Protein AF-A0A6C0I3M7-F1 (afdb_monomer_lite)

pLDDT: mean 77.5, std 12.03, range [49.28, 92.5]

Organism: NCBI:txid1070528

Structure (mmCIF, N/CA/C/O backbone):
data_AF-A0A6C0I3M7-F1
#
_entry.id   AF-A0A6C0I3M7-F1
#
loop_
_atom_site.group_PDB
_atom_site.id
_atom_site.type_symbol
_atom_site.label_atom_id
_atom_site.label_alt_id
_atom_site.label_comp_id
_atom_site.label_asym_id
_atom_site.label_entity_id
_atom_site.label_seq_id
_atom_site.pdbx_PDB_ins_code
_atom_site.Cartn_x
_atom_site.Cartn_y
_atom_site.Cartn_z
_atom_site.occupancy
_atom_site.B_iso_or_equiv
_atom_site.auth_seq_id
_atom_site.auth_comp_id
_atom_site.auth_asym_id
_atom_site.auth_atom_id
_atom_site.pdbx_PDB_model_num
ATOM 1 N N . MET A 1 1 ? -30.826 7.604 39.317 1.00 53.44 1 MET A N 1
ATOM 2 C CA . MET A 1 1 ? -29.517 7.619 38.623 1.00 53.44 1 MET A CA 1
ATOM 3 C C . MET A 1 1 ? -29.135 6.298 37.944 1.00 53.44 1 MET A C 1
ATOM 5 O O . MET A 1 1 ? -28.413 6.366 36.964 1.00 53.44 1 MET A O 1
ATOM 9 N N . SER A 1 2 ? -29.625 5.118 38.365 1.00 68.06 2 SER A N 1
ATOM 10 C CA . SER A 1 2 ? -29.143 3.838 37.795 1.00 68.06 2 SER A CA 1
ATOM 11 C C . SER A 1 2 ? -29.660 3.503 36.381 1.00 68.06 2 SER A C 1
ATOM 13 O O . SER A 1 2 ? -28.964 2.831 35.630 1.00 68.06 2 SER A O 1
ATOM 15 N N . LYS A 1 3 ? -30.849 3.990 35.989 1.00 73.75 3 LYS A N 1
ATOM 16 C CA . LYS A 1 3 ? -31.455 3.668 34.682 1.00 73.75 3 LYS A CA 1
ATOM 17 C C . LYS A 1 3 ? -30.750 4.371 33.517 1.00 73.75 3 LYS A C 1
ATOM 19 O O . LYS A 1 3 ? -30.339 3.715 32.574 1.00 73.75 3 LYS A O 1
ATOM 24 N N . ILE A 1 4 ? -30.515 5.676 33.666 1.00 76.50 4 ILE A N 1
ATOM 25 C CA . ILE A 1 4 ? -29.796 6.506 32.687 1.00 76.50 4 ILE A CA 1
ATOM 26 C C . ILE A 1 4 ? -28.364 5.989 32.491 1.00 76.50 4 ILE A C 1
ATOM 28 O O . ILE A 1 4 ? -27.918 5.828 31.365 1.00 76.50 4 ILE A O 1
ATOM 32 N N . SER A 1 5 ? -27.655 5.656 33.576 1.00 74.50 5 SER A N 1
ATOM 33 C CA . SER A 1 5 ? -26.298 5.101 33.478 1.00 74.50 5 SER A CA 1
ATOM 34 C C . SER A 1 5 ? -26.263 3.738 32.776 1.00 74.50 5 SER A C 1
ATOM 36 O O . SER A 1 5 ? -25.325 3.473 32.032 1.00 74.50 5 SER A O 1
ATOM 38 N N . SER A 1 6 ? -27.271 2.886 32.988 1.00 77.69 6 SER A N 1
ATOM 39 C CA . SER A 1 6 ? -27.381 1.601 32.288 1.00 77.69 6 SER A CA 1
ATOM 40 C C . SER A 1 6 ? -27.628 1.791 30.793 1.00 77.69 6 SER A C 1
ATOM 42 O O . SER A 1 6 ? -27.006 1.111 29.990 1.00 77.69 6 SER A O 1
ATOM 44 N N . GLU A 1 7 ? -28.517 2.713 30.430 1.00 79.81 7 GLU A N 1
ATOM 45 C CA . GLU A 1 7 ? -28.892 3.002 29.043 1.00 79.81 7 GLU A CA 1
ATOM 46 C C . GLU A 1 7 ? -27.712 3.604 28.262 1.00 79.81 7 GLU A C 1
ATOM 48 O O . GLU A 1 7 ? -27.425 3.184 27.144 1.00 79.81 7 GLU A O 1
ATOM 53 N N . ILE A 1 8 ? -26.943 4.495 28.901 1.00 72.62 8 ILE A N 1
ATOM 54 C CA . ILE A 1 8 ? -25.688 5.036 28.359 1.00 72.62 8 ILE A CA 1
ATOM 55 C C . ILE A 1 8 ? -24.665 3.919 28.107 1.00 72.62 8 ILE A C 1
ATOM 57 O O . ILE A 1 8 ? -24.083 3.861 27.027 1.00 72.62 8 ILE A O 1
ATOM 61 N N . ASN A 1 9 ? -24.464 3.004 29.061 1.00 75.75 9 ASN A N 1
ATOM 62 C CA . ASN A 1 9 ? -23.514 1.899 28.893 1.00 75.75 9 ASN A CA 1
ATOM 63 C C . ASN A 1 9 ? -23.901 0.962 27.742 1.00 75.75 9 ASN A C 1
ATOM 65 O O . ASN A 1 9 ? -23.026 0.484 27.023 1.00 75.75 9 ASN A O 1
ATOM 69 N N . THR A 1 10 ? -25.199 0.714 27.544 1.00 80.50 10 THR A N 1
ATOM 70 C CA . THR A 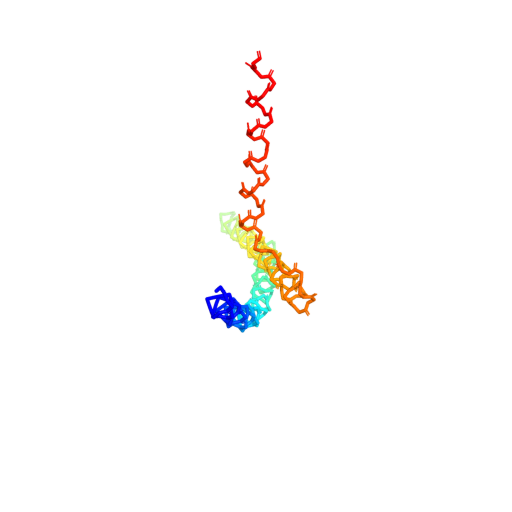1 10 ? -25.685 -0.078 26.408 1.00 80.50 10 THR A CA 1
ATOM 71 C C . THR A 1 10 ? -25.381 0.616 25.081 1.00 80.50 10 THR A C 1
ATOM 73 O O . THR A 1 10 ? -24.841 -0.021 24.185 1.00 80.50 10 THR A O 1
ATOM 76 N N . ILE A 1 11 ? -25.622 1.929 24.982 1.00 77.06 11 ILE A N 1
ATOM 77 C CA . ILE A 1 11 ? -25.322 2.714 23.772 1.00 77.06 11 ILE A CA 1
ATOM 78 C C . ILE A 1 11 ? -23.827 2.666 23.428 1.00 77.06 11 ILE A C 1
ATOM 80 O O . ILE A 1 11 ? -23.473 2.450 22.270 1.00 77.06 11 ILE A O 1
ATOM 84 N N . PHE A 1 12 ? -22.944 2.836 24.417 1.00 76.62 12 PHE A N 1
ATOM 85 C CA . PHE A 1 12 ? -21.497 2.744 24.195 1.00 76.62 12 PHE A CA 1
ATOM 86 C C . PHE A 1 12 ? -21.070 1.340 23.765 1.00 76.62 12 PHE A C 1
ATOM 88 O O . PHE A 1 12 ? -20.322 1.203 22.800 1.00 76.62 12 PHE A O 1
ATOM 95 N N . SER A 1 13 ? -21.592 0.303 24.425 1.00 75.81 13 SER A N 1
ATOM 96 C CA . SER A 1 13 ? -21.304 -1.089 24.067 1.00 75.81 13 SER A CA 1
ATOM 97 C C . SER A 1 13 ? -21.755 -1.424 22.642 1.00 75.81 13 SER A C 1
ATOM 99 O O . SER A 1 13 ? -21.026 -2.090 21.907 1.00 75.81 13 SER A O 1
ATOM 101 N N . ASP A 1 14 ? -22.939 -0.969 22.231 1.00 82.12 14 ASP A N 1
ATOM 102 C CA . ASP A 1 14 ? -23.451 -1.198 20.878 1.00 82.12 14 ASP A CA 1
ATOM 103 C C . ASP A 1 14 ? -22.624 -0.439 19.829 1.00 82.12 14 ASP A C 1
ATOM 105 O O . ASP A 1 14 ? -22.365 -0.965 18.742 1.00 82.12 14 ASP A O 1
ATOM 109 N N . ASN A 1 15 ? -22.156 0.768 20.166 1.00 79.56 15 ASN A N 1
ATOM 110 C CA . ASN A 1 15 ? -21.286 1.558 19.300 1.00 79.56 15 ASN A CA 1
ATOM 111 C C . ASN A 1 15 ? -19.916 0.886 19.102 1.00 79.56 15 ASN A C 1
ATOM 113 O O . ASN A 1 15 ? -19.478 0.712 17.967 1.00 79.56 15 ASN A O 1
ATOM 117 N N . GLU A 1 16 ? -19.284 0.400 20.177 1.00 75.62 16 GLU A N 1
ATOM 118 C CA . GLU A 1 16 ? -18.014 -0.337 20.095 1.00 75.62 16 GLU A CA 1
ATOM 119 C C . GLU A 1 16 ? -18.125 -1.596 19.222 1.00 75.62 16 GLU A C 1
ATOM 121 O O . GLU A 1 16 ? -17.240 -1.884 18.410 1.00 75.62 16 GLU A O 1
ATOM 126 N N . VAL A 1 17 ? -19.228 -2.344 19.347 1.00 80.56 17 VAL A N 1
ATOM 127 C CA . VAL A 1 17 ? -19.496 -3.521 18.503 1.00 80.56 17 VAL A CA 1
ATOM 128 C C . VAL A 1 17 ? -19.704 -3.112 17.040 1.00 80.56 17 VAL A C 1
ATOM 130 O O . VAL A 1 17 ? -19.198 -3.782 16.129 1.00 80.56 17 VAL A O 1
ATOM 133 N N . GLY A 1 18 ? -20.422 -2.013 16.801 1.00 83.88 18 GLY A N 1
ATOM 134 C CA . GLY A 1 18 ? -20.626 -1.440 15.472 1.00 83.88 18 GLY A CA 1
ATOM 135 C C . GLY A 1 18 ? -19.314 -1.027 14.800 1.00 83.88 18 GLY A C 1
ATOM 136 O O . GLY A 1 18 ? -19.053 -1.418 13.655 1.00 83.88 18 GLY A O 1
ATOM 137 N N . ASP A 1 19 ? -18.460 -0.308 15.522 1.00 77.12 19 ASP A N 1
ATOM 138 C CA . ASP A 1 19 ? -17.156 0.144 15.039 1.00 77.12 19 ASP A CA 1
ATOM 139 C C . ASP A 1 19 ? -16.201 -1.021 14.799 1.00 77.12 19 ASP A C 1
ATOM 141 O O . ASP A 1 19 ? -15.560 -1.091 13.747 1.00 77.12 19 ASP A O 1
ATOM 145 N N . LEU A 1 20 ? -16.186 -2.016 15.691 1.00 77.69 20 LEU A N 1
ATOM 146 C CA . LEU A 1 20 ? -15.406 -3.236 15.501 1.00 77.69 20 LEU A CA 1
ATOM 147 C C . LEU A 1 20 ? -15.775 -3.946 14.190 1.00 77.69 20 LEU A C 1
ATOM 149 O O . LEU A 1 20 ? -14.889 -4.348 13.426 1.00 77.69 20 LEU A O 1
ATOM 153 N N . LYS A 1 21 ? -17.075 -4.072 13.894 1.00 82.81 21 LYS A N 1
ATOM 154 C CA . LYS A 1 21 ? -17.548 -4.676 12.642 1.00 82.81 21 LYS A CA 1
ATOM 155 C C . LYS A 1 21 ? -17.096 -3.863 11.426 1.00 82.81 21 LYS A C 1
ATOM 157 O O . LYS A 1 21 ? -16.547 -4.437 10.481 1.00 82.81 21 LYS A O 1
ATOM 162 N N . ARG A 1 22 ? -17.255 -2.535 11.465 1.00 81.12 22 ARG A N 1
ATOM 163 C CA . ARG A 1 22 ? -16.825 -1.629 10.384 1.00 81.12 22 ARG A CA 1
ATOM 164 C C . ARG A 1 22 ? -15.319 -1.699 10.147 1.00 81.12 22 ARG A C 1
ATOM 166 O O . ARG A 1 22 ? -14.890 -1.811 8.998 1.00 81.12 22 ARG A O 1
ATOM 173 N N . PHE A 1 23 ? -14.514 -1.706 11.207 1.00 80.00 23 PHE A N 1
ATOM 174 C CA . PHE A 1 23 ? -13.060 -1.789 11.100 1.00 80.00 23 PHE A CA 1
ATOM 175 C C . PHE A 1 23 ? -12.595 -3.123 10.521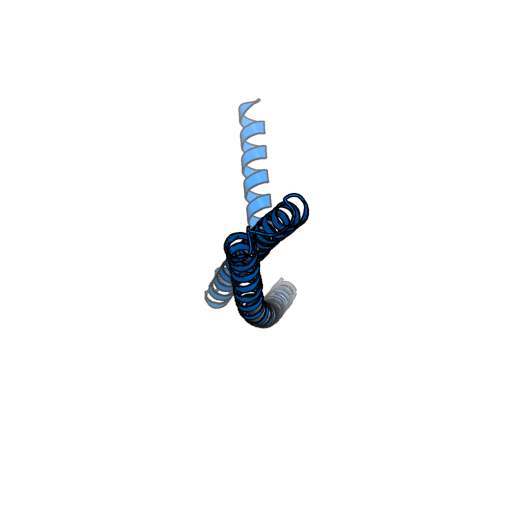 1.00 80.00 23 PHE A C 1
ATOM 177 O O . PHE A 1 23 ? -11.694 -3.137 9.680 1.00 80.00 23 PHE A O 1
ATOM 184 N N . ILE A 1 24 ? -13.218 -4.242 10.900 1.00 81.12 24 ILE A N 1
ATOM 185 C CA . ILE A 1 24 ? -12.900 -5.554 10.320 1.00 81.12 24 ILE A CA 1
ATOM 186 C C . ILE A 1 24 ? -13.229 -5.582 8.821 1.00 81.12 24 ILE A C 1
ATOM 188 O O . ILE A 1 24 ? -12.377 -5.977 8.018 1.00 81.12 24 ILE A O 1
ATOM 192 N N . GLU A 1 25 ? -14.422 -5.128 8.429 1.00 87.06 25 GLU A N 1
ATOM 193 C CA . GLU A 1 25 ? -14.848 -5.094 7.023 1.00 87.06 25 GLU A CA 1
ATOM 194 C C . GLU A 1 25 ? -13.950 -4.183 6.175 1.00 87.06 25 GLU A C 1
ATOM 196 O O . GLU A 1 25 ? -13.476 -4.567 5.100 1.00 87.06 25 GLU A O 1
ATOM 201 N N . GLN A 1 26 ? -13.657 -2.979 6.665 1.00 83.00 26 GLN A N 1
ATOM 202 C CA . GLN A 1 26 ? -12.801 -2.025 5.967 1.00 83.00 26 GLN A CA 1
ATOM 203 C C . GLN A 1 26 ? -11.359 -2.534 5.861 1.00 83.00 26 GLN A C 1
ATOM 205 O O . GLN A 1 26 ? -10.736 -2.409 4.803 1.00 83.00 26 GLN A O 1
ATOM 210 N N . ARG A 1 27 ? -10.851 -3.214 6.894 1.00 81.88 27 ARG A N 1
ATOM 211 C CA . ARG A 1 27 ? -9.524 -3.832 6.867 1.00 81.88 27 ARG A CA 1
ATOM 212 C C . ARG A 1 27 ? -9.429 -4.991 5.875 1.00 81.88 27 ARG A C 1
ATOM 214 O O . ARG A 1 27 ? -8.415 -5.107 5.186 1.00 81.88 27 ARG A O 1
ATOM 221 N N . GLN A 1 28 ? -10.468 -5.818 5.748 1.00 83.38 28 GLN A N 1
ATOM 222 C CA . GLN A 1 28 ? -10.524 -6.857 4.711 1.00 83.38 28 GLN A CA 1
ATOM 223 C C . GLN A 1 28 ? -10.458 -6.244 3.306 1.00 83.38 28 GLN A C 1
ATOM 225 O O . GLN A 1 28 ? -9.656 -6.690 2.481 1.00 83.38 28 GLN A O 1
ATOM 230 N N . ARG A 1 29 ? -11.228 -5.177 3.051 1.00 82.38 29 ARG A N 1
ATOM 231 C CA . ARG A 1 29 ? -11.200 -4.451 1.768 1.00 82.38 29 ARG A CA 1
ATOM 232 C C . ARG A 1 29 ? -9.825 -3.847 1.481 1.00 82.38 29 ARG A C 1
ATOM 234 O O . ARG A 1 29 ? -9.301 -4.015 0.381 1.00 82.38 29 ARG A O 1
ATOM 241 N N . MET A 1 30 ? -9.206 -3.208 2.475 1.00 79.62 30 MET A N 1
ATOM 242 C CA . MET A 1 30 ? -7.852 -2.660 2.349 1.00 79.62 30 MET A CA 1
ATOM 243 C C . MET A 1 30 ? -6.803 -3.740 2.080 1.00 79.62 30 MET A C 1
ATOM 245 O O . MET A 1 30 ? -5.875 -3.498 1.315 1.00 79.62 30 MET A O 1
ATOM 249 N N . ASN A 1 31 ? -6.945 -4.935 2.660 1.00 82.00 31 ASN A N 1
ATOM 250 C CA . ASN A 1 31 ? -6.016 -6.037 2.416 1.00 82.00 31 ASN A CA 1
ATOM 251 C C . ASN A 1 31 ? -6.090 -6.541 0.964 1.00 82.00 31 ASN A C 1
ATOM 253 O O . ASN A 1 31 ? -5.059 -6.735 0.323 1.00 82.00 31 ASN A O 1
ATOM 257 N N . VAL A 1 32 ? -7.302 -6.685 0.413 1.00 83.50 32 VAL A N 1
ATOM 258 C CA . VAL A 1 32 ? -7.496 -7.032 -1.008 1.00 83.50 32 VAL A CA 1
ATOM 259 C C . VAL A 1 32 ? -6.911 -5.945 -1.912 1.00 83.50 32 VAL A C 1
ATOM 261 O O . VAL A 1 32 ? -6.209 -6.247 -2.879 1.00 83.50 32 VAL A O 1
ATOM 264 N N . TYR A 1 33 ? -7.146 -4.673 -1.579 1.00 83.44 33 TYR A N 1
ATOM 265 C CA . TYR A 1 33 ? -6.606 -3.546 -2.337 1.00 83.44 33 TYR A CA 1
ATOM 266 C C . TYR A 1 33 ? -5.076 -3.484 -2.293 1.00 83.44 33 TYR A C 1
ATOM 268 O O . TYR A 1 33 ? -4.447 -3.244 -3.318 1.00 83.44 33 TYR A O 1
ATOM 276 N N . HIS A 1 34 ? -4.472 -3.762 -1.137 1.00 82.75 34 HIS A N 1
ATOM 277 C CA . HIS A 1 34 ? -3.022 -3.834 -0.970 1.00 82.75 34 HIS A CA 1
ATOM 278 C C . HIS A 1 34 ? -2.405 -4.908 -1.877 1.00 82.75 34 HIS A C 1
ATOM 280 O O . HIS A 1 34 ? -1.447 -4.630 -2.596 1.00 82.75 34 HIS A O 1
ATOM 286 N N . ILE A 1 35 ? -2.993 -6.110 -1.919 1.00 85.69 35 ILE A N 1
ATOM 287 C CA . ILE A 1 35 ? -2.554 -7.178 -2.832 1.00 85.69 35 ILE A CA 1
ATOM 288 C C . ILE A 1 35 ? -2.667 -6.719 -4.294 1.00 85.69 35 ILE A C 1
ATOM 290 O O . ILE A 1 35 ? -1.721 -6.873 -5.066 1.00 85.69 35 ILE A O 1
ATOM 294 N N . ARG A 1 36 ? -3.793 -6.103 -4.675 1.00 85.75 36 ARG A N 1
ATOM 295 C CA . ARG A 1 36 ? -4.010 -5.602 -6.041 1.00 85.75 36 ARG A CA 1
ATOM 296 C C . ARG A 1 36 ? -3.008 -4.511 -6.432 1.00 85.75 36 ARG A C 1
ATOM 298 O O . ARG A 1 36 ? -2.496 -4.539 -7.547 1.00 85.75 36 ARG A O 1
ATOM 305 N N . MET A 1 37 ? -2.710 -3.583 -5.524 1.00 83.56 37 MET A N 1
ATOM 306 C CA . MET A 1 37 ? -1.733 -2.515 -5.748 1.00 83.56 37 MET A CA 1
ATOM 307 C C . MET A 1 37 ? -0.318 -3.050 -5.915 1.00 83.56 37 MET A C 1
ATOM 309 O O . MET A 1 37 ? 0.391 -2.610 -6.815 1.00 83.56 37 MET A O 1
ATOM 313 N N . ARG A 1 38 ? 0.060 -4.064 -5.136 1.00 86.81 38 ARG A N 1
ATOM 314 C CA . ARG A 1 38 ? 1.352 -4.736 -5.285 1.00 86.81 38 ARG A CA 1
ATOM 315 C C . ARG A 1 38 ? 1.508 -5.413 -6.648 1.00 86.81 38 ARG A C 1
ATOM 317 O O . ARG A 1 38 ? 2.548 -5.285 -7.289 1.00 86.81 38 ARG A O 1
ATOM 324 N N . TYR A 1 39 ? 0.472 -6.107 -7.122 1.00 88.94 39 TYR A N 1
ATOM 325 C CA . TYR A 1 39 ? 0.493 -6.691 -8.468 1.00 88.94 39 TYR A CA 1
ATOM 326 C C . TYR A 1 39 ? 0.563 -5.619 -9.561 1.00 88.94 39 TYR A C 1
ATOM 328 O O . TYR A 1 39 ? 1.306 -5.780 -10.532 1.00 88.94 39 TYR A O 1
ATOM 336 N N . LEU A 1 40 ? -0.161 -4.509 -9.393 1.00 89.75 40 LEU A N 1
ATOM 337 C CA . LEU A 1 40 ? -0.104 -3.381 -10.320 1.00 89.75 40 LEU A CA 1
ATOM 338 C C . LEU A 1 40 ? 1.301 -2.765 -10.363 1.00 89.75 40 LEU A C 1
ATOM 340 O O . LEU A 1 40 ? 1.837 -2.566 -11.450 1.00 89.75 40 LEU A O 1
ATOM 344 N N . PHE A 1 41 ? 1.920 -2.542 -9.200 1.00 90.62 41 PHE A N 1
ATOM 345 C CA . PHE A 1 41 ? 3.292 -2.052 -9.077 1.00 90.62 41 PHE A CA 1
ATOM 346 C C . PHE A 1 41 ? 4.274 -2.910 -9.881 1.00 90.62 41 PHE A C 1
ATOM 348 O O . PHE A 1 41 ? 4.977 -2.392 -10.749 1.00 90.62 41 PHE A O 1
ATOM 355 N N . HIS A 1 42 ? 4.283 -4.226 -9.650 1.00 90.38 42 HIS A N 1
ATOM 356 C CA . HIS A 1 42 ? 5.200 -5.126 -10.350 1.00 90.38 42 HIS A CA 1
ATOM 357 C C . HIS A 1 42 ? 4.934 -5.191 -11.856 1.00 90.38 42 HIS A C 1
ATOM 359 O O . HIS A 1 42 ? 5.879 -5.267 -12.638 1.00 90.38 42 HIS A O 1
ATOM 365 N N . THR A 1 43 ? 3.670 -5.108 -12.274 1.00 91.38 43 THR A N 1
ATOM 366 C CA . THR A 1 43 ? 3.308 -5.085 -13.699 1.00 91.38 43 THR A CA 1
ATOM 367 C C . THR A 1 43 ? 3.846 -3.826 -14.383 1.00 91.38 43 THR A C 1
ATOM 369 O O . THR A 1 43 ? 4.474 -3.914 -15.440 1.00 91.38 43 THR A O 1
ATOM 372 N N . VAL A 1 44 ? 3.655 -2.656 -13.764 1.00 91.88 44 VAL A N 1
ATOM 373 C CA . VAL A 1 44 ? 4.143 -1.374 -14.295 1.00 91.88 44 VAL A CA 1
ATOM 374 C C . VAL A 1 44 ? 5.672 -1.329 -14.296 1.00 91.88 44 VAL A C 1
ATOM 376 O O . VAL A 1 44 ? 6.256 -0.929 -15.302 1.00 91.88 44 VAL A O 1
ATOM 379 N N . GLN A 1 45 ? 6.335 -1.803 -13.234 1.00 89.38 45 GLN A N 1
ATOM 380 C CA . GLN A 1 45 ? 7.799 -1.885 -13.195 1.00 89.38 45 GLN A CA 1
ATOM 381 C C . GLN A 1 45 ? 8.367 -2.818 -14.262 1.00 89.38 45 GLN A C 1
ATOM 383 O O . GLN A 1 45 ? 9.301 -2.439 -14.966 1.00 89.38 45 GLN A O 1
ATOM 388 N N . CYS A 1 46 ? 7.800 -4.015 -14.418 1.00 92.50 46 CYS A N 1
ATOM 389 C CA . CYS A 1 46 ? 8.255 -4.960 -15.435 1.00 92.50 46 CYS A CA 1
ATOM 390 C C . CYS A 1 46 ? 8.088 -4.372 -16.844 1.00 92.50 46 CYS A C 1
ATOM 392 O O . CYS A 1 46 ? 9.012 -4.431 -17.652 1.00 92.50 46 CYS A O 1
ATOM 394 N N . THR A 1 47 ? 6.955 -3.711 -17.103 1.00 91.62 47 THR A N 1
ATOM 395 C CA . THR A 1 47 ? 6.694 -3.019 -18.374 1.00 91.62 47 THR A CA 1
ATOM 396 C C . THR A 1 47 ? 7.684 -1.874 -18.610 1.00 91.62 47 THR A C 1
ATOM 398 O O . THR A 1 47 ? 8.235 -1.755 -19.700 1.00 91.62 47 THR A O 1
ATOM 401 N N . SER A 1 48 ? 7.968 -1.062 -17.586 1.00 88.75 48 SER A N 1
ATOM 402 C CA . SER A 1 48 ? 8.964 0.018 -17.640 1.00 88.75 48 SER A CA 1
ATOM 403 C C . SER A 1 48 ? 10.359 -0.506 -17.991 1.00 88.75 48 SER A C 1
ATOM 405 O O . SER A 1 48 ? 10.998 0.015 -18.910 1.00 88.75 48 SER A O 1
ATOM 407 N N . MET A 1 49 ? 10.813 -1.561 -17.304 1.00 89.12 49 MET A N 1
ATOM 408 C CA . MET A 1 49 ? 12.106 -2.192 -17.579 1.00 89.12 49 MET A CA 1
ATOM 409 C C . MET A 1 49 ? 12.144 -2.757 -18.997 1.00 89.12 49 MET A C 1
ATOM 411 O O . MET A 1 49 ? 13.091 -2.482 -19.726 1.00 89.12 49 MET A O 1
ATOM 415 N N . PHE A 1 50 ? 11.092 -3.460 -19.423 1.00 89.19 50 PHE A N 1
ATOM 416 C CA . PHE A 1 50 ? 11.001 -4.018 -20.770 1.00 89.19 50 PHE A CA 1
ATOM 417 C C . PHE A 1 50 ? 11.101 -2.935 -21.852 1.00 89.19 50 PHE A C 1
ATOM 419 O O . PHE A 1 50 ? 11.916 -3.061 -22.763 1.00 89.19 50 PHE A O 1
ATOM 426 N N . ILE A 1 51 ? 10.335 -1.846 -21.726 1.00 87.19 51 ILE A N 1
ATOM 427 C CA . ILE A 1 51 ? 10.355 -0.724 -22.677 1.00 87.19 51 ILE A CA 1
ATOM 428 C C . ILE A 1 51 ? 11.735 -0.063 -22.714 1.00 87.19 51 ILE A C 1
ATOM 430 O O . ILE A 1 51 ? 12.265 0.201 -23.792 1.00 87.19 51 ILE A O 1
ATOM 434 N N . THR A 1 52 ? 12.339 0.170 -21.548 1.00 85.94 52 THR A N 1
ATOM 435 C CA . THR A 1 52 ? 13.657 0.813 -21.449 1.00 85.94 52 THR A CA 1
ATOM 436 C C . THR A 1 52 ? 14.745 -0.064 -22.072 1.00 85.94 52 THR A C 1
ATOM 438 O O . THR A 1 52 ? 15.548 0.418 -22.869 1.00 85.94 52 THR A O 1
ATOM 441 N N . THR A 1 53 ? 14.753 -1.364 -21.765 1.00 86.25 53 THR A N 1
ATOM 442 C CA . THR A 1 53 ? 15.701 -2.327 -22.343 1.00 86.25 53 THR A CA 1
ATOM 443 C C . THR A 1 53 ? 15.508 -2.470 -23.850 1.00 86.25 53 THR A C 1
ATOM 445 O O . THR A 1 53 ? 16.493 -2.487 -24.586 1.00 86.25 53 THR A O 1
ATOM 448 N N . PHE A 1 54 ? 14.261 -2.521 -24.324 1.00 84.62 54 PHE A N 1
ATOM 449 C CA . PHE A 1 54 ? 13.951 -2.584 -25.751 1.00 84.62 54 PHE A CA 1
ATOM 450 C C . PHE A 1 54 ? 14.457 -1.338 -26.492 1.00 84.62 54 PHE A C 1
ATOM 452 O O . PHE A 1 54 ? 15.117 -1.462 -27.522 1.00 84.62 54 PHE A O 1
ATOM 459 N N . ALA A 1 55 ? 14.225 -0.144 -25.941 1.00 83.62 55 ALA A N 1
ATOM 460 C CA . ALA A 1 55 ? 14.678 1.112 -26.537 1.00 83.62 55 ALA A CA 1
ATOM 461 C C . ALA A 1 55 ? 16.206 1.198 -26.656 1.00 83.62 55 ALA A C 1
ATOM 463 O O . ALA A 1 55 ? 16.721 1.632 -27.684 1.00 83.62 55 ALA A O 1
ATOM 464 N N . VAL A 1 56 ? 16.932 0.747 -25.627 1.00 81.12 56 VAL A N 1
ATOM 465 C CA . VAL A 1 56 ? 18.403 0.701 -25.639 1.00 81.12 56 VAL A CA 1
ATOM 466 C C . VAL A 1 56 ? 18.918 -0.353 -26.627 1.00 81.12 56 VAL A C 1
ATOM 468 O O . VAL A 1 56 ? 19.871 -0.091 -27.357 1.00 81.12 56 VAL A O 1
ATOM 471 N N . GLY A 1 57 ? 18.279 -1.526 -26.696 1.00 79.50 57 GLY A N 1
ATOM 472 C CA . GLY A 1 57 ? 18.679 -2.614 -27.596 1.00 79.50 57 GLY A CA 1
ATOM 473 C C . GLY A 1 57 ? 18.500 -2.305 -29.088 1.00 79.50 57 GLY A C 1
ATOM 474 O O . GLY A 1 57 ? 19.275 -2.792 -29.907 1.00 79.50 57 GLY A O 1
ATOM 475 N N . TYR A 1 58 ? 17.523 -1.465 -29.447 1.00 72.19 58 TYR A N 1
ATOM 476 C CA . TYR A 1 58 ? 17.242 -1.040 -30.828 1.00 72.19 58 TYR A CA 1
ATOM 477 C C . TYR A 1 58 ? 17.885 0.303 -31.215 1.00 72.19 58 TYR A C 1
ATOM 479 O O . TYR A 1 58 ? 17.516 0.876 -32.241 1.00 72.19 58 TYR A O 1
ATOM 487 N N . GLY A 1 59 ? 18.862 0.797 -30.443 1.00 62.16 59 GLY A N 1
ATOM 488 C CA . GLY A 1 59 ? 19.517 2.111 -30.589 1.00 62.16 59 GLY A CA 1
ATOM 489 C C . GLY A 1 59 ? 20.226 2.427 -31.922 1.00 62.16 59 GLY A C 1
ATOM 490 O O . GLY A 1 59 ? 20.989 3.383 -31.981 1.00 62.16 59 GLY A O 1
ATOM 491 N N . ASN A 1 60 ? 19.973 1.666 -32.991 1.00 56.84 60 ASN A N 1
ATOM 492 C CA . ASN A 1 60 ? 20.419 1.928 -34.363 1.00 56.84 60 ASN A CA 1
ATOM 493 C C . ASN A 1 60 ? 19.359 2.656 -35.232 1.00 56.84 60 ASN A C 1
ATOM 495 O O . ASN A 1 60 ? 19.598 2.880 -36.417 1.00 56.84 60 ASN A O 1
ATOM 499 N N . GLY A 1 61 ? 18.183 2.996 -34.684 1.00 59.88 61 GLY A N 1
ATOM 500 C CA . GLY A 1 61 ? 17.149 3.818 -35.341 1.00 59.88 61 GLY A CA 1
ATOM 501 C C . GLY A 1 61 ? 17.287 5.325 -35.065 1.00 59.88 61 GLY A C 1
ATOM 502 O O . GLY A 1 61 ? 18.062 5.727 -34.201 1.00 59.88 61 GLY A O 1
ATOM 503 N N . SER A 1 62 ? 16.532 6.160 -35.799 1.00 51.38 62 SER A N 1
ATOM 504 C CA . SER A 1 62 ? 16.577 7.637 -35.733 1.00 51.38 62 SER A CA 1
ATOM 505 C C . SER A 1 62 ? 16.626 8.175 -34.298 1.00 51.38 62 SER A C 1
ATOM 507 O O . SER A 1 62 ? 15.845 7.760 -33.437 1.00 51.38 62 SER A O 1
ATOM 509 N N . ALA A 1 63 ? 17.534 9.125 -34.046 1.00 58.03 63 ALA A N 1
ATOM 510 C CA . ALA A 1 63 ? 17.914 9.524 -32.694 1.00 58.03 63 ALA A CA 1
ATOM 511 C C . ALA A 1 63 ? 16.787 10.127 -31.841 1.00 58.03 63 ALA A C 1
ATOM 513 O O . ALA A 1 63 ? 16.860 10.179 -30.614 1.00 58.03 63 ALA A O 1
ATOM 514 N N . THR A 1 64 ? 15.726 10.571 -32.503 1.00 60.53 64 THR A N 1
ATOM 515 C CA . THR A 1 64 ? 14.567 11.209 -31.889 1.00 60.53 64 THR A CA 1
ATOM 516 C C . THR A 1 64 ? 13.580 10.192 -31.303 1.00 60.53 64 THR A C 1
ATOM 518 O O . THR A 1 64 ? 12.945 10.477 -30.289 1.00 60.53 64 THR A O 1
ATOM 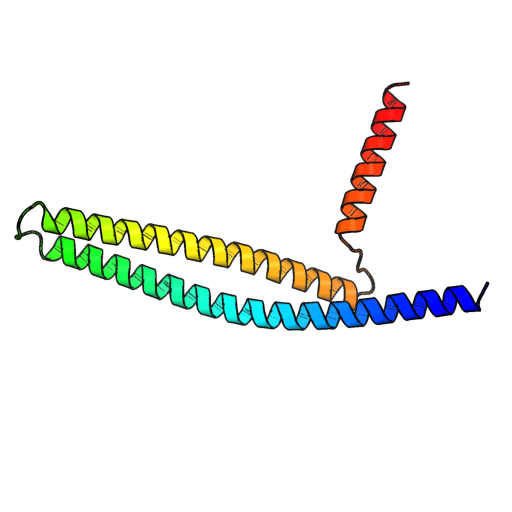521 N N . ASP A 1 65 ? 13.486 8.988 -31.876 1.00 67.44 65 ASP A N 1
ATOM 522 C CA . ASP A 1 65 ? 12.456 8.012 -31.497 1.00 67.44 65 ASP A CA 1
ATOM 523 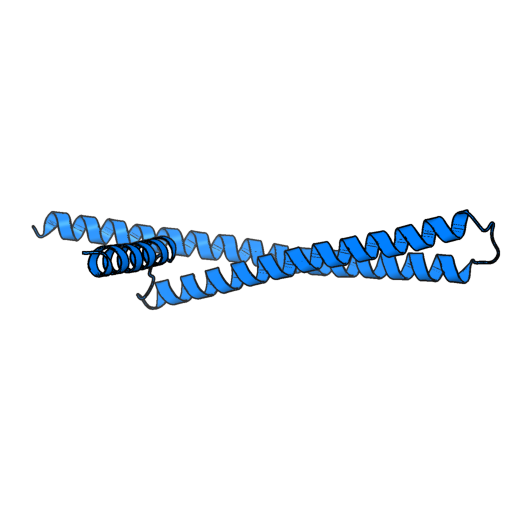C C . ASP A 1 65 ? 12.849 7.214 -30.251 1.00 67.44 65 ASP A C 1
ATOM 525 O O . ASP A 1 65 ? 12.048 7.065 -29.327 1.00 67.44 65 ASP A O 1
ATOM 529 N N . TYR A 1 66 ? 14.105 6.763 -30.156 1.00 74.75 66 TYR A N 1
ATOM 530 C CA . TYR A 1 66 ? 14.554 5.999 -28.988 1.00 74.75 66 TYR A CA 1
ATOM 531 C C . TYR A 1 66 ? 14.588 6.860 -27.717 1.00 74.75 66 TYR A C 1
ATOM 533 O O . TYR A 1 66 ? 14.293 6.365 -26.629 1.00 74.75 66 TYR A O 1
ATOM 541 N N . HIS A 1 67 ? 14.904 8.155 -27.840 1.00 78.56 67 HIS A N 1
ATOM 542 C CA . HIS A 1 67 ? 14.947 9.077 -26.706 1.00 78.56 67 HIS A CA 1
ATOM 543 C C . HIS A 1 67 ? 13.564 9.219 -26.057 1.00 78.56 67 HIS A C 1
ATOM 545 O O . HIS A 1 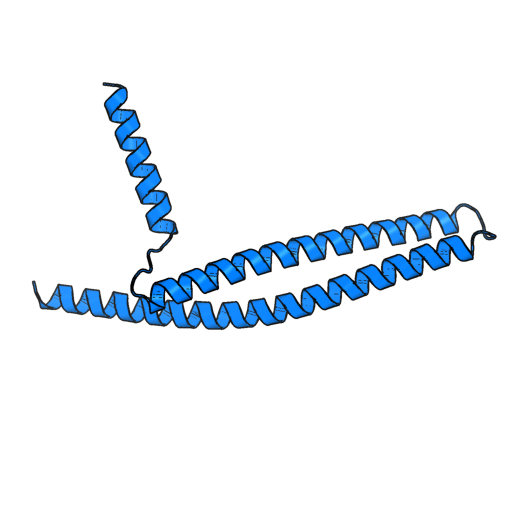67 ? 13.436 9.119 -24.836 1.00 78.56 67 HIS A O 1
ATOM 551 N N . ASN A 1 68 ? 12.516 9.356 -26.875 1.00 81.69 68 ASN A N 1
ATOM 552 C CA . ASN A 1 68 ? 11.133 9.438 -26.404 1.00 81.69 68 ASN A CA 1
ATOM 553 C C . ASN A 1 68 ? 10.682 8.144 -25.704 1.00 81.69 68 ASN A C 1
ATOM 555 O O . ASN A 1 68 ? 10.016 8.201 -24.670 1.00 81.69 68 ASN A O 1
ATOM 559 N N . ILE A 1 69 ? 11.079 6.976 -26.222 1.00 82.25 69 ILE A N 1
ATOM 560 C CA . ILE A 1 69 ? 10.727 5.675 -25.631 1.00 82.25 69 ILE A CA 1
ATOM 561 C C . ILE A 1 69 ? 11.447 5.462 -24.287 1.00 82.25 69 ILE A C 1
ATOM 563 O O . ILE A 1 69 ? 10.837 4.967 -23.337 1.00 82.25 69 ILE A O 1
ATOM 567 N N . ILE A 1 70 ? 12.710 5.887 -24.159 1.00 83.69 70 ILE A N 1
ATOM 568 C CA . ILE A 1 70 ? 13.441 5.851 -22.880 1.00 83.69 70 ILE A CA 1
ATOM 569 C C . ILE A 1 70 ? 12.745 6.733 -21.837 1.00 83.69 70 ILE A C 1
ATOM 571 O O . ILE A 1 70 ? 12.519 6.285 -20.711 1.00 83.69 70 ILE A O 1
ATOM 575 N N . TRP A 1 71 ? 12.348 7.956 -22.202 1.00 86.44 71 TRP A N 1
ATOM 576 C CA . TRP A 1 71 ? 11.608 8.842 -21.295 1.00 86.44 71 TRP A CA 1
ATOM 577 C C . TRP A 1 71 ? 10.253 8.275 -20.881 1.00 86.44 71 TRP A C 1
ATOM 579 O O . TRP A 1 71 ? 9.859 8.428 -19.725 1.00 86.44 71 TRP A O 1
ATOM 589 N N . LEU A 1 72 ? 9.568 7.564 -21.779 1.00 87.94 72 LEU A N 1
ATOM 590 C CA . LEU A 1 72 ? 8.351 6.833 -21.437 1.00 87.94 72 LEU A CA 1
ATOM 591 C C . LEU A 1 72 ? 8.633 5.724 -20.410 1.00 87.94 72 LEU A C 1
ATOM 593 O O . LEU A 1 72 ? 7.904 5.598 -19.426 1.00 87.94 72 LEU A O 1
ATOM 597 N N . GLY A 1 73 ? 9.727 4.977 -20.581 1.00 85.31 73 GLY A N 1
ATOM 598 C CA . GLY A 1 73 ? 10.207 4.000 -19.601 1.00 85.31 73 GLY A CA 1
ATOM 599 C C . GLY A 1 73 ? 10.460 4.620 -18.222 1.00 85.31 73 GLY A C 1
ATOM 600 O O . GLY A 1 73 ? 9.943 4.119 -17.220 1.00 85.31 73 GLY A O 1
ATOM 601 N N . ILE A 1 74 ? 11.173 5.751 -18.171 1.00 87.69 74 ILE A N 1
ATOM 602 C CA . ILE A 1 74 ? 11.434 6.517 -16.938 1.00 87.69 74 ILE A CA 1
ATOM 603 C C . ILE A 1 74 ? 10.120 7.002 -16.302 1.00 87.69 74 ILE A C 1
ATOM 605 O O . ILE A 1 74 ? 9.925 6.843 -15.095 1.00 87.69 74 ILE A O 1
ATOM 609 N N . GLY A 1 75 ? 9.192 7.529 -17.105 1.00 90.31 75 GLY A N 1
ATOM 610 C CA . GLY A 1 75 ? 7.882 7.996 -16.646 1.00 90.31 75 GLY A CA 1
ATOM 611 C C . GLY A 1 75 ? 7.027 6.881 -16.037 1.00 90.31 75 GLY A C 1
ATOM 612 O O . GLY A 1 75 ? 6.441 7.066 -14.968 1.00 90.31 75 GLY A O 1
ATOM 613 N N . LEU A 1 76 ? 7.011 5.689 -16.644 1.00 89.31 76 LEU A N 1
ATOM 614 C CA . LEU A 1 76 ? 6.349 4.521 -16.049 1.00 89.31 76 LEU A CA 1
ATOM 615 C C . LEU A 1 76 ? 7.006 4.102 -14.727 1.00 89.31 76 LEU A C 1
ATOM 617 O O . LEU A 1 76 ? 6.315 3.651 -13.815 1.00 89.31 76 LEU A O 1
ATOM 621 N N . ASN A 1 77 ? 8.322 4.266 -14.596 1.00 89.31 77 ASN A N 1
ATOM 622 C CA . ASN A 1 77 ? 9.021 3.950 -13.354 1.00 89.31 77 ASN A CA 1
ATOM 623 C C . ASN A 1 77 ? 8.627 4.923 -12.229 1.00 89.31 77 ASN A C 1
ATOM 625 O O . ASN A 1 77 ? 8.365 4.500 -11.105 1.00 89.31 77 ASN A O 1
ATOM 629 N N . MET A 1 78 ? 8.482 6.216 -12.543 1.00 91.19 78 MET A N 1
ATOM 630 C CA . MET A 1 78 ? 7.925 7.202 -11.607 1.00 91.19 78 MET A CA 1
ATOM 631 C C . MET A 1 78 ? 6.491 6.848 -11.187 1.00 91.19 78 MET A C 1
ATOM 633 O O . MET A 1 78 ? 6.160 6.930 -10.002 1.00 91.19 78 MET A O 1
ATOM 637 N N . LEU A 1 79 ? 5.651 6.403 -12.129 1.00 90.75 79 LEU A N 1
ATOM 638 C CA . LEU A 1 79 ? 4.298 5.928 -11.828 1.00 90.75 79 LEU A CA 1
ATOM 639 C C . LEU A 1 79 ? 4.317 4.711 -10.890 1.00 90.75 79 LEU A C 1
ATOM 641 O O . LEU A 1 79 ? 3.518 4.647 -9.955 1.00 90.75 79 LEU A O 1
ATOM 645 N N . ALA A 1 80 ? 5.241 3.770 -11.093 1.00 89.50 80 ALA A N 1
ATOM 646 C CA . ALA A 1 80 ? 5.408 2.632 -10.196 1.00 89.50 80 ALA A CA 1
ATOM 647 C C . ALA A 1 80 ? 5.770 3.083 -8.771 1.00 89.50 80 ALA A C 1
ATOM 649 O O . ALA A 1 80 ? 5.139 2.640 -7.811 1.00 89.50 80 ALA A O 1
ATOM 650 N N . THR A 1 81 ? 6.708 4.020 -8.622 1.00 91.25 81 THR A N 1
ATOM 651 C CA . THR A 1 81 ? 7.060 4.599 -7.314 1.00 91.25 81 THR A CA 1
ATOM 652 C C . THR A 1 81 ? 5.854 5.250 -6.630 1.00 91.25 81 THR A C 1
ATOM 654 O O . THR A 1 81 ? 5.661 5.085 -5.426 1.00 91.25 81 THR A O 1
ATOM 657 N N . LEU A 1 82 ? 4.992 5.941 -7.385 1.00 91.94 82 LEU A N 1
ATOM 658 C CA . LEU A 1 82 ? 3.767 6.531 -6.840 1.00 91.94 82 LEU A CA 1
ATOM 659 C C . LEU A 1 82 ? 2.785 5.458 -6.341 1.00 91.94 82 LEU A C 1
ATOM 661 O O . LEU A 1 82 ? 2.245 5.579 -5.241 1.00 91.94 82 LEU A O 1
ATOM 665 N N . ILE A 1 83 ? 2.580 4.387 -7.114 1.00 90.69 83 ILE A N 1
ATOM 666 C CA . ILE A 1 83 ? 1.743 3.247 -6.706 1.00 90.69 83 ILE A CA 1
ATOM 667 C C . ILE A 1 83 ? 2.280 2.628 -5.408 1.00 90.69 83 ILE A C 1
ATOM 669 O O . ILE A 1 83 ? 1.508 2.357 -4.486 1.00 90.69 83 ILE A O 1
ATOM 673 N N . GLN A 1 84 ? 3.599 2.464 -5.307 1.00 89.38 84 GLN A N 1
ATOM 674 C CA . GLN A 1 84 ? 4.254 1.940 -4.110 1.00 89.38 84 GLN A CA 1
ATOM 675 C C . GLN A 1 84 ? 4.068 2.863 -2.893 1.00 89.38 84 GLN A C 1
ATOM 677 O O . GLN A 1 84 ? 3.814 2.386 -1.786 1.00 89.38 84 GLN A O 1
ATOM 682 N N . ALA A 1 85 ? 4.127 4.184 -3.081 1.00 89.69 85 ALA A N 1
ATOM 683 C CA . ALA A 1 85 ? 3.842 5.144 -2.016 1.00 89.69 85 ALA A CA 1
ATOM 684 C C . ALA A 1 85 ? 2.398 5.004 -1.494 1.00 89.69 85 ALA A C 1
ATOM 686 O O . ALA A 1 85 ? 2.179 4.955 -0.280 1.00 89.69 85 ALA A O 1
ATOM 687 N N . PHE A 1 86 ? 1.416 4.851 -2.390 1.00 88.19 86 PHE A N 1
ATOM 688 C CA . PHE A 1 86 ? 0.029 4.579 -1.998 1.00 88.19 86 PHE A CA 1
ATOM 689 C C . PHE A 1 86 ? -0.133 3.233 -1.275 1.00 88.19 86 PHE A C 1
ATOM 691 O O . PHE A 1 86 ? -0.891 3.150 -0.304 1.00 88.19 86 PHE A O 1
ATOM 698 N N . GLU A 1 87 ? 0.578 2.182 -1.698 1.00 87.19 87 GLU A N 1
ATOM 699 C CA . GLU A 1 87 ? 0.608 0.895 -0.985 1.00 87.19 87 GLU A CA 1
ATOM 700 C C . GLU A 1 87 ? 1.099 1.079 0.458 1.00 87.19 87 GLU A C 1
ATOM 702 O O . GLU A 1 87 ? 0.449 0.602 1.391 1.00 87.19 87 GLU A O 1
ATOM 707 N N . HIS A 1 88 ? 2.190 1.823 0.658 1.00 86.69 88 HIS A N 1
ATOM 708 C CA . HIS A 1 88 ? 2.742 2.093 1.986 1.00 86.69 88 HIS A CA 1
ATOM 709 C C . HIS A 1 88 ? 1.777 2.859 2.894 1.00 86.69 88 HIS A C 1
ATOM 711 O O . HIS A 1 88 ? 1.611 2.485 4.060 1.00 86.69 88 HIS A O 1
ATOM 717 N N . VAL A 1 89 ? 1.103 3.890 2.374 1.00 88.00 89 VAL A N 1
ATOM 718 C CA . VAL A 1 89 ? 0.078 4.630 3.129 1.00 88.00 89 VAL A CA 1
ATOM 719 C C . VAL A 1 89 ? -1.061 3.695 3.540 1.00 88.00 89 VAL A C 1
ATOM 721 O O . VAL A 1 89 ? -1.425 3.642 4.717 1.00 88.00 89 VAL A O 1
ATOM 724 N N . ASN A 1 90 ? -1.565 2.882 2.610 1.00 85.12 90 ASN A N 1
ATOM 725 C CA . ASN A 1 90 ? -2.622 1.911 2.898 1.00 85.12 90 ASN A CA 1
ATOM 726 C C . ASN A 1 90 ? -2.187 0.864 3.929 1.00 85.12 90 ASN A C 1
ATOM 728 O O . ASN A 1 90 ? -2.966 0.486 4.807 1.00 85.12 90 ASN A O 1
ATOM 732 N N . GLN A 1 91 ? -0.937 0.405 3.864 1.00 84.94 91 GLN A N 1
ATOM 733 C CA . GLN A 1 91 ? -0.394 -0.532 4.840 1.00 84.94 91 GLN A CA 1
ATOM 734 C C . GLN A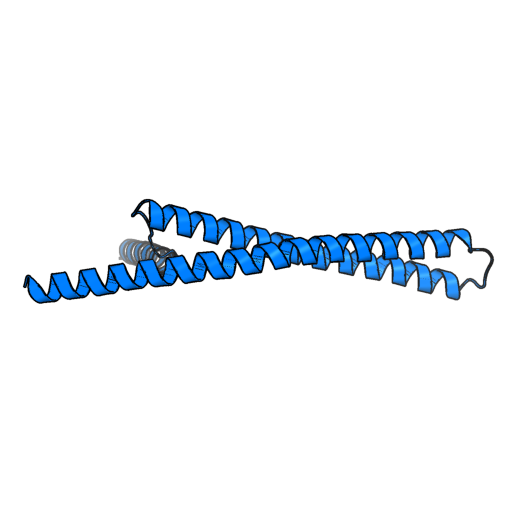 1 91 ? -0.293 0.103 6.234 1.00 84.94 91 GLN A C 1
ATOM 736 O O . GLN A 1 91 ? -0.602 -0.558 7.228 1.00 84.94 91 GLN A O 1
ATOM 741 N N . SER A 1 92 ? 0.106 1.376 6.313 1.00 87.12 92 SER A N 1
ATOM 742 C CA . SER A 1 92 ? 0.163 2.137 7.565 1.00 87.12 92 SER A CA 1
ATOM 743 C C . SER A 1 92 ? -1.221 2.263 8.208 1.00 87.12 92 SER A C 1
ATOM 745 O O . SER A 1 92 ? -1.409 1.866 9.359 1.00 87.12 92 SER A O 1
ATOM 747 N N . VAL A 1 93 ? -2.225 2.688 7.432 1.00 85.56 93 VAL A N 1
ATOM 748 C CA . VAL A 1 93 ? -3.616 2.802 7.904 1.00 85.56 93 VAL A CA 1
ATOM 749 C C . VAL A 1 93 ? -4.165 1.437 8.341 1.00 85.56 93 VAL A C 1
ATOM 751 O O . VAL A 1 93 ? -4.754 1.323 9.411 1.00 85.56 93 VAL A O 1
ATOM 754 N N . SER A 1 94 ? -3.897 0.366 7.588 1.00 84.12 94 SER A N 1
ATOM 755 C CA . SER A 1 94 ? -4.343 -0.991 7.945 1.00 84.12 94 SER A CA 1
ATOM 756 C C . SER A 1 94 ? -3.713 -1.506 9.249 1.00 84.12 94 SER A C 1
ATOM 758 O O . SER A 1 94 ? -4.372 -2.195 10.037 1.00 84.12 94 SER A O 1
ATOM 760 N N . LYS A 1 95 ? -2.442 -1.163 9.516 1.00 85.88 95 LYS A N 1
ATOM 761 C CA . LYS A 1 95 ? -1.776 -1.461 10.795 1.00 85.88 95 LYS A CA 1
ATOM 762 C C . LYS A 1 95 ? -2.395 -0.673 11.946 1.00 85.88 95 LYS A C 1
ATOM 764 O O . LYS A 1 95 ? -2.609 -1.266 13.001 1.00 85.88 95 LYS A O 1
ATOM 769 N N . LYS A 1 96 ? -2.712 0.609 11.731 1.00 85.31 96 LYS A N 1
ATOM 770 C CA . LYS A 1 96 ? -3.416 1.435 12.718 1.00 85.31 96 LYS A CA 1
ATOM 771 C C . LYS A 1 96 ? -4.767 0.813 13.085 1.00 85.31 96 LYS A C 1
ATOM 773 O O . LYS A 1 96 ? -4.965 0.458 14.237 1.00 85.31 96 LYS A O 1
ATOM 778 N N . MET A 1 97 ? -5.600 0.493 12.093 1.00 82.81 97 MET A N 1
ATOM 779 C CA . MET A 1 97 ? -6.898 -0.160 12.326 1.00 82.81 97 MET A CA 1
ATOM 780 C C . MET A 1 97 ? -6.771 -1.506 13.054 1.00 82.81 97 MET A C 1
ATOM 782 O O . MET A 1 97 ? -7.615 -1.863 13.868 1.00 82.81 97 MET A O 1
ATOM 786 N N . MET A 1 98 ? -5.716 -2.286 12.784 1.00 82.94 98 MET A N 1
ATOM 787 C CA . MET A 1 98 ? -5.448 -3.517 13.538 1.00 82.94 98 MET A CA 1
ATOM 788 C C . MET A 1 98 ? -5.135 -3.240 15.011 1.00 82.94 98 MET A C 1
ATOM 790 O O . MET A 1 98 ? -5.515 -4.032 15.873 1.00 82.94 98 MET A O 1
ATOM 794 N N . ASN A 1 99 ? -4.407 -2.162 15.295 1.00 83.94 99 ASN A N 1
ATOM 795 C CA . ASN A 1 99 ? -4.139 -1.736 16.659 1.00 83.94 99 ASN A CA 1
ATOM 796 C C . ASN A 1 99 ? -5.438 -1.330 17.362 1.00 83.94 99 ASN A C 1
ATOM 798 O O . ASN A 1 99 ? -5.706 -1.831 18.449 1.00 83.94 99 ASN A O 1
ATOM 802 N N . ASP A 1 100 ? -6.283 -0.552 16.692 1.00 81.00 100 ASP A N 1
ATOM 803 C CA . ASP A 1 100 ? -7.581 -0.108 17.212 1.00 81.00 100 ASP A CA 1
ATOM 804 C C . ASP A 1 100 ? -8.485 -1.307 17.542 1.00 81.00 100 ASP A C 1
ATOM 806 O O . ASP A 1 100 ? -8.970 -1.439 18.663 1.00 81.00 100 ASP A O 1
ATOM 810 N N . ILE A 1 101 ? -8.587 -2.283 16.630 1.00 81.50 101 ILE A N 1
ATOM 811 C CA . ILE A 1 101 ? -9.302 -3.551 16.865 1.00 81.50 101 ILE A CA 1
ATOM 812 C C . ILE A 1 101 ? -8.751 -4.301 18.092 1.00 81.50 101 ILE A C 1
ATOM 814 O O . ILE A 1 101 ? -9.516 -4.866 18.879 1.00 81.50 101 ILE A O 1
ATOM 818 N N . ARG A 1 102 ? -7.423 -4.345 18.271 1.00 82.19 102 ARG A N 1
ATOM 819 C CA . ARG A 1 102 ? -6.800 -4.989 19.443 1.00 82.19 102 ARG A CA 1
ATOM 820 C C . ARG A 1 102 ? -7.118 -4.237 20.731 1.00 82.19 102 ARG A C 1
ATOM 822 O O . ARG A 1 102 ? -7.367 -4.886 21.745 1.00 82.19 102 ARG A O 1
ATOM 829 N N . MET A 1 103 ? -7.126 -2.908 20.681 1.00 80.06 103 MET A N 1
ATOM 830 C CA . MET A 1 103 ? -7.453 -2.047 21.814 1.00 80.06 103 MET A CA 1
ATOM 831 C C . MET A 1 103 ? -8.914 -2.235 22.237 1.00 80.06 103 MET A C 1
ATOM 833 O O . MET A 1 103 ? -9.139 -2.478 23.425 1.00 80.06 103 MET A O 1
ATOM 837 N N . ILE A 1 104 ? -9.858 -2.280 21.282 1.00 79.75 104 ILE A N 1
ATOM 838 C CA . ILE A 1 104 ? -11.282 -2.605 21.524 1.00 79.75 104 ILE A CA 1
ATOM 839 C C . ILE A 1 104 ? -11.399 -3.978 22.180 1.00 79.75 104 ILE A C 1
ATOM 841 O O . ILE A 1 104 ? -11.970 -4.109 23.258 1.00 79.75 104 ILE A O 1
ATOM 845 N N . LYS A 1 105 ? -10.759 -5.004 21.602 1.00 77.31 105 LYS A N 1
ATOM 846 C CA . LYS A 1 105 ? -10.771 -6.361 22.172 1.00 77.31 105 LYS A CA 1
ATOM 847 C C . LYS A 1 105 ? -10.234 -6.409 23.609 1.00 77.31 105 LYS A C 1
ATOM 849 O O . LYS A 1 105 ? -10.664 -7.247 24.396 1.00 77.31 105 LYS A O 1
ATOM 854 N N . SER A 1 106 ? -9.261 -5.563 23.938 1.00 82.81 106 SER A N 1
ATOM 855 C CA . SER A 1 106 ? -8.657 -5.503 25.273 1.00 82.81 106 SER A CA 1
ATOM 856 C C . SER A 1 106 ? -9.400 -4.599 26.266 1.00 82.81 106 SER A C 1
ATOM 858 O O . SER A 1 106 ? -8.950 -4.493 27.406 1.00 82.81 106 SER A O 1
ATOM 860 N N . GLY A 1 107 ? -10.489 -3.937 25.849 1.00 76.25 107 GLY A N 1
ATOM 861 C CA . GLY A 1 107 ? -11.222 -2.960 26.663 1.00 76.25 107 GLY A CA 1
ATOM 862 C C . GLY A 1 107 ? -10.434 -1.675 26.953 1.00 76.25 107 GLY A C 1
ATOM 863 O O . GLY A 1 107 ? -10.707 -0.993 27.933 1.00 76.25 107 GLY A O 1
ATOM 864 N N . LYS A 1 108 ? -9.409 -1.373 26.145 1.00 76.19 108 LYS A N 1
ATOM 865 C CA . LYS A 1 108 ? -8.526 -0.198 26.288 1.00 76.19 108 LYS A CA 1
ATOM 866 C C . LYS A 1 108 ? -8.668 0.780 25.126 1.00 76.19 108 LYS A C 1
ATOM 868 O O . LYS A 1 108 ? -7.776 1.595 24.907 1.00 76.19 108 LYS A O 1
ATOM 873 N N . TYR A 1 109 ? -9.723 0.647 24.331 1.00 72.38 109 TYR A N 1
ATOM 874 C CA . TYR A 1 109 ? -9.948 1.541 23.209 1.00 72.38 109 TYR A CA 1
ATOM 875 C C . TYR A 1 109 ? -10.218 2.951 23.717 1.00 72.38 109 TYR A C 1
ATOM 877 O O . TYR A 1 109 ? -11.079 3.169 24.562 1.00 72.38 109 TYR A O 1
ATOM 885 N N . ILE A 1 110 ? -9.429 3.890 23.218 1.00 68.56 110 ILE A N 1
ATOM 886 C CA . ILE A 1 110 ? -9.625 5.319 23.402 1.00 68.56 110 ILE A CA 1
ATOM 887 C C . ILE A 1 110 ? -9.632 5.857 21.984 1.00 68.56 110 ILE A C 1
ATOM 889 O O . ILE A 1 110 ? -8.670 5.619 21.249 1.00 68.56 110 ILE A O 1
ATOM 893 N N . ASP A 1 111 ? -10.708 6.534 21.592 1.00 64.62 111 ASP A N 1
ATOM 894 C CA . ASP A 1 111 ? -10.740 7.207 20.301 1.00 64.62 111 ASP A CA 1
ATOM 895 C C . ASP A 1 111 ? -9.609 8.248 20.286 1.00 64.62 111 ASP A C 1
ATOM 897 O O . ASP A 1 111 ? -9.580 9.195 21.076 1.00 64.62 111 ASP A O 1
ATOM 901 N N . GLU A 1 112 ? -8.606 8.030 19.435 1.00 61.41 112 GLU A N 1
ATOM 902 C CA . GLU A 1 112 ? -7.428 8.897 19.368 1.00 61.41 112 GLU A CA 1
ATOM 903 C C . GLU A 1 112 ? -7.790 10.333 18.956 1.00 61.41 112 GLU A C 1
ATOM 905 O O . GLU A 1 112 ? -7.014 11.252 19.233 1.00 61.41 112 GLU A O 1
ATOM 910 N N . THR A 1 113 ? -8.960 10.536 18.337 1.00 56.59 113 THR A N 1
ATOM 911 C CA . THR A 1 113 ? -9.502 11.861 18.006 1.00 56.59 113 THR A CA 1
ATOM 912 C C . THR A 1 113 ? -9.811 12.651 19.284 1.00 56.59 113 THR A C 1
ATOM 914 O O . THR A 1 113 ? -9.362 13.788 19.423 1.00 56.59 113 THR A O 1
ATOM 917 N N . ASP A 1 114 ? -10.424 12.002 20.278 1.00 51.53 114 ASP A N 1
ATOM 918 C CA . ASP A 1 114 ? -10.671 12.586 21.604 1.00 51.53 114 ASP A CA 1
ATOM 919 C C . ASP A 1 114 ? -9.375 12.738 22.423 1.00 51.53 114 ASP A C 1
ATOM 921 O O . ASP A 1 114 ? -9.191 13.716 23.156 1.00 51.53 114 ASP A O 1
ATOM 925 N N . TYR A 1 115 ? -8.422 11.806 22.291 1.00 52.19 115 TYR A N 1
ATOM 926 C CA . TYR A 1 115 ? -7.155 11.885 23.029 1.00 52.19 115 TYR A CA 1
ATOM 927 C C . TYR A 1 115 ? -6.257 13.034 22.541 1.00 52.19 115 TYR A C 1
ATOM 929 O O . TYR A 1 115 ? -5.665 13.745 23.361 1.00 52.19 115 TYR A O 1
ATOM 937 N N . ALA A 1 116 ? -6.168 13.253 21.225 1.00 54.78 116 ALA A N 1
ATOM 938 C CA . ALA A 1 116 ? -5.398 14.353 20.646 1.00 54.78 116 ALA A CA 1
ATOM 939 C C . ALA A 1 116 ? -5.956 15.724 21.063 1.00 54.78 116 ALA A C 1
ATOM 941 O O . ALA A 1 116 ? -5.178 16.602 21.454 1.00 54.78 116 ALA A O 1
ATOM 942 N N . ASP A 1 117 ? -7.281 15.877 21.072 1.00 52.81 117 ASP A N 1
ATOM 943 C CA . ASP A 1 117 ? -7.949 17.109 21.498 1.00 52.81 117 ASP A CA 1
ATOM 944 C C . ASP A 1 117 ? -7.862 17.332 23.016 1.00 52.81 117 ASP A C 1
ATOM 946 O O . ASP A 1 117 ? -7.666 18.469 23.465 1.00 52.81 117 ASP A O 1
ATOM 950 N N . SER A 1 118 ? -7.880 16.265 23.826 1.00 57.94 118 SER A N 1
ATOM 951 C CA . SER A 1 118 ? -7.638 16.370 25.274 1.00 57.94 118 SER A CA 1
ATOM 952 C C . SER A 1 118 ? -6.214 16.851 25.587 1.00 57.94 118 SER A C 1
ATOM 954 O O . SER A 1 118 ? -6.020 17.768 26.386 1.00 57.94 118 SER A O 1
ATOM 956 N N . LYS A 1 119 ? -5.198 16.307 24.900 1.00 53.00 119 LYS A N 1
ATOM 957 C CA . LYS A 1 119 ? -3.792 16.667 25.123 1.00 53.00 119 LYS A CA 1
ATOM 958 C C . LYS A 1 119 ? -3.499 18.095 24.662 1.00 53.00 119 LYS A C 1
ATOM 960 O O . LYS A 1 119 ? -2.743 18.810 25.318 1.00 53.00 119 LYS A O 1
ATOM 965 N N . ARG A 1 120 ? -4.128 18.530 23.565 1.00 54.88 120 ARG A N 1
ATOM 966 C CA . ARG A 1 120 ? -4.032 19.905 23.053 1.00 54.88 120 ARG A CA 1
ATOM 967 C C . ARG A 1 120 ? -4.635 20.917 24.030 1.00 54.88 120 ARG A C 1
ATOM 969 O O . ARG A 1 120 ? -4.016 21.947 24.283 1.00 54.88 120 ARG A O 1
ATOM 976 N N . ASN A 1 121 ? -5.776 20.586 24.637 1.00 56.94 121 ASN A N 1
ATOM 977 C CA . ASN A 1 121 ? -6.401 21.408 25.677 1.00 56.94 121 ASN A CA 1
ATOM 978 C C . ASN A 1 121 ? -5.568 21.478 26.968 1.00 56.94 121 ASN A C 1
ATOM 980 O O . ASN A 1 121 ? -5.425 22.556 27.541 1.00 56.94 121 ASN A O 1
ATOM 984 N N . VAL A 1 122 ? -4.957 20.371 27.405 1.00 62.59 122 VAL A N 1
ATOM 985 C CA . VAL A 1 122 ? -4.066 20.362 28.584 1.00 62.59 122 VAL A CA 1
ATOM 986 C C . VAL A 1 122 ? -2.832 21.246 28.365 1.00 62.59 122 VAL A C 1
ATOM 988 O O . VAL A 1 122 ? -2.453 22.007 29.252 1.00 62.59 122 VAL A O 1
ATOM 991 N N . ILE A 1 123 ? -2.226 21.199 27.174 1.00 61.78 123 ILE A N 1
ATOM 992 C CA . ILE A 1 123 ? -1.069 22.044 26.834 1.00 61.78 123 ILE A CA 1
ATOM 993 C C . ILE A 1 123 ? -1.475 23.525 26.767 1.00 61.78 123 ILE A C 1
ATOM 995 O O . ILE A 1 123 ? -0.778 24.370 27.325 1.00 61.78 123 ILE A O 1
ATOM 999 N N . SER A 1 124 ? -2.622 23.831 26.152 1.00 60.25 124 SER A N 1
ATOM 1000 C CA . SER A 1 124 ? -3.169 25.193 26.084 1.00 60.25 124 SER A CA 1
ATOM 1001 C C . SER A 1 124 ? -3.412 25.784 27.477 1.00 60.25 124 SER A C 1
ATOM 1003 O O . SER A 1 124 ? -3.005 26.913 27.751 1.00 60.25 124 SER A O 1
ATOM 1005 N N . ASN A 1 125 ? -4.017 25.013 28.384 1.00 59.69 125 ASN A N 1
ATOM 1006 C CA . ASN A 1 125 ? -4.308 25.471 29.743 1.00 59.69 125 ASN A CA 1
ATOM 1007 C C . ASN A 1 125 ? -3.036 25.703 30.567 1.00 59.69 125 ASN A C 1
ATOM 1009 O O . ASN A 1 125 ? -2.957 26.695 31.284 1.00 59.69 125 ASN A O 1
ATOM 1013 N N . ASN A 1 126 ? -2.013 24.859 30.420 1.00 61.59 126 ASN A N 1
ATOM 1014 C CA . ASN A 1 126 ? -0.740 25.064 31.117 1.00 61.59 126 ASN A CA 1
ATOM 1015 C C . ASN A 1 126 ? 0.006 26.308 30.604 1.00 61.59 126 ASN A C 1
ATOM 1017 O O . ASN A 1 126 ? 0.541 27.069 31.403 1.00 61.59 126 ASN A O 1
ATOM 1021 N N . SER A 1 127 ? -0.038 26.578 29.294 1.00 61.66 127 SER A N 1
ATOM 1022 C CA . SER A 1 127 ? 0.557 27.795 28.722 1.00 61.66 127 SER A CA 1
ATOM 1023 C C . SER A 1 127 ? -0.178 29.089 29.099 1.00 61.66 127 SER A C 1
ATOM 1025 O O . SER A 1 127 ? 0.422 30.158 29.088 1.00 61.66 127 SER A O 1
ATOM 1027 N N . ALA A 1 128 ? -1.465 29.020 29.454 1.00 58.16 128 ALA A N 1
ATOM 1028 C CA . ALA A 1 128 ? -2.216 30.174 29.948 1.00 58.16 128 ALA A CA 1
ATOM 1029 C C . ALA A 1 128 ? -1.904 30.494 31.422 1.00 58.16 128 ALA A C 1
ATOM 1031 O O . ALA A 1 128 ? -2.002 31.648 31.822 1.00 58.16 128 ALA A O 1
ATOM 1032 N N . ILE A 1 129 ? -1.506 29.490 32.212 1.00 58.03 129 ILE A N 1
ATOM 1033 C CA . ILE A 1 129 ? -1.152 29.642 33.632 1.00 58.03 129 ILE A CA 1
ATOM 1034 C C . ILE A 1 129 ? 0.277 30.184 33.803 1.00 58.03 129 ILE A C 1
ATOM 1036 O O . ILE A 1 129 ? 0.524 30.929 34.740 1.00 58.03 129 ILE A O 1
ATOM 1040 N N . GLU A 1 130 ? 1.208 29.874 32.893 1.00 53.69 130 GLU A N 1
ATOM 1041 C CA . GLU A 1 130 ? 2.582 30.418 32.926 1.00 53.69 130 GLU A CA 1
ATOM 1042 C C . GLU A 1 130 ? 2.691 31.892 32.482 1.00 53.69 130 GLU A C 1
ATOM 1044 O O . GLU A 1 130 ? 3.746 32.501 32.644 1.00 53.69 130 GLU A O 1
ATOM 1049 N N . ASN A 1 131 ? 1.621 32.474 31.927 1.00 54.00 131 ASN A N 1
ATOM 1050 C CA . ASN A 1 131 ? 1.579 33.863 31.445 1.00 54.00 131 ASN A CA 1
ATOM 1051 C C . ASN A 1 131 ? 0.766 34.812 32.357 1.00 54.00 131 ASN A C 1
ATOM 1053 O O . ASN A 1 131 ? 0.405 35.910 31.923 1.00 54.00 131 ASN A O 1
ATOM 1057 N N . VAL A 1 132 ? 0.474 34.399 33.597 1.00 49.28 132 VAL A N 1
ATOM 1058 C CA . VAL A 1 132 ? -0.144 35.209 34.669 1.00 49.28 132 VAL A CA 1
ATOM 1059 C C . VAL A 1 132 ? 0.834 35.321 35.830 1.00 49.28 132 VAL A C 1
ATOM 1061 O O . VAL A 1 132 ? 0.981 36.447 36.352 1.00 49.28 132 VAL A O 1
#

Radius of gyration: 25.97 Å; chains: 1; bounding box: 52×42×74 Å

Secondary structure (DSSP, 8-state):
-HHHHHHHHHHHHHHHHHHHHHHHHHHHHHHHHHHHHHHHHHHHHHHHHHHHHHHHHTTTS-HHHHHHHHHHHHHHHHHHHHHHHHHHHHHHHHHHHHHHHHHHHTT----HHHHHHHHHHHHHHHHHHTT-

Sequence (132 aa):
MSKISSEINTIFSDNEVGDLKRFIEQRQRMNVYHIRMRYLFHTVQCTSMFITTFAVGYGNGSATDYHNIIWLGIGLNMLATLIQAFEHVNQSVSKKMMNDIRMIKSGKYIDETDYADSKRNVISNNSAIENV

Foldseek 3Di:
DVPVVVVVVVVVVVVLVVVLVVLVVVLVVLVVVLVVLVVVLVVLLVVLVVQLVVLVVPVPDDPVVSVVSNVVSVVSNVVSVVSVVVSVVSVVVSVVSVVQSVCSVVVNHDPVVVVVVVVVVVVVVVVVVVVD